Protein AF-A0A2E8CI65-F1 (afdb_monomer_lite)

Sequence (98 aa):
MDKDIIDPEARIAIMKRNAEALRFQDTQDRIIKQLAALWSSTQEVEHGTIQNEFYNIEYSVKNNYNRHGNRMMMINGRKFQGYNYENMTNIVKRYVCE

pLDDT: mean 79.91, std 12.22, range [44.47, 94.06]

Foldseek 3Di:
DPDPPDDPVNVVVVVVVVVVVVVVVVVLLVQLVVVLVVQVDPDWAQWDWDDDPPDTKIKTKDADPDPPFGIWMDIPNRIDTDHDSVCRSVVSSVRSVD

Secondary structure (DSSP, 8-state):
-------HHHHHHHHHHHHHHHHHHHHHHHHHHHHHHHHHSS--EEEEEEE-SS-EEEEEEEE--STT-SEEEEETTEEEEES-GGGHHHHHHHHHH-

Structure (mmCIF, N/CA/C/O backbone):
data_AF-A0A2E8CI65-F1
#
_entry.id   AF-A0A2E8CI65-F1
#
loop_
_atom_site.group_PDB
_atom_site.id
_atom_site.type_symbol
_atom_site.label_atom_id
_atom_site.label_alt_id
_atom_site.label_comp_id
_atom_site.label_asym_id
_atom_site.label_entity_id
_atom_site.label_seq_id
_atom_site.pdbx_PDB_ins_code
_atom_site.Cartn_x
_atom_site.Cartn_y
_atom_site.Cartn_z
_atom_site.occupancy
_atom_site.B_iso_or_equiv
_atom_site.auth_seq_id
_atom_site.auth_comp_id
_atom_site.auth_asym_id
_atom_site.auth_atom_id
_atom_site.pdbx_PDB_model_num
ATOM 1 N N . MET A 1 1 ? 10.980 -2.942 -51.012 1.00 44.47 1 MET A N 1
ATOM 2 C CA . MET A 1 1 ? 10.462 -3.365 -49.694 1.00 44.47 1 MET A CA 1
ATOM 3 C C . MET A 1 1 ? 11.648 -3.377 -48.754 1.00 44.47 1 MET A C 1
ATOM 5 O O . MET A 1 1 ? 12.277 -4.415 -48.573 1.00 44.47 1 MET A O 1
ATOM 9 N N . ASP A 1 2 ? 12.019 -2.203 -48.252 1.00 46.28 2 ASP A N 1
ATOM 10 C CA . ASP A 1 2 ? 13.118 -2.095 -47.301 1.00 46.28 2 ASP A CA 1
ATOM 11 C C . ASP A 1 2 ? 12.582 -2.380 -45.909 1.00 46.28 2 ASP A C 1
ATOM 13 O O . ASP A 1 2 ? 11.910 -1.571 -45.286 1.00 46.28 2 ASP A O 1
ATOM 17 N N . LYS A 1 3 ? 12.816 -3.636 -45.537 1.00 52.16 3 LYS A N 1
ATOM 18 C CA . LYS A 1 3 ? 12.942 -4.196 -44.200 1.00 52.16 3 LYS A CA 1
ATOM 19 C C . LYS A 1 3 ? 12.686 -3.194 -43.067 1.00 52.16 3 LYS A C 1
ATOM 21 O O . LYS A 1 3 ? 13.563 -2.403 -42.726 1.00 52.16 3 LYS A O 1
ATOM 26 N N . ASP A 1 4 ? 11.540 -3.375 -42.416 1.00 53.94 4 ASP A N 1
ATOM 27 C CA . ASP A 1 4 ? 11.221 -2.954 -41.048 1.00 53.94 4 ASP A CA 1
ATOM 28 C C . ASP A 1 4 ? 12.203 -3.569 -40.022 1.00 53.94 4 ASP A C 1
ATOM 30 O O . ASP A 1 4 ? 11.826 -4.317 -39.118 1.00 53.94 4 ASP A O 1
ATOM 34 N N . ILE A 1 5 ? 13.504 -3.316 -40.175 1.00 63.66 5 ILE A N 1
ATOM 35 C CA . ILE A 1 5 ? 14.507 -3.654 -39.172 1.00 63.66 5 ILE A CA 1
ATOM 36 C C . ILE A 1 5 ? 14.538 -2.479 -38.211 1.00 63.66 5 ILE A C 1
ATOM 38 O O . ILE A 1 5 ? 15.170 -1.457 -38.460 1.00 63.66 5 ILE A O 1
ATOM 42 N N . ILE A 1 6 ? 13.834 -2.643 -37.094 1.00 64.19 6 ILE A N 1
ATOM 43 C CA . ILE A 1 6 ? 14.091 -1.839 -35.904 1.00 64.19 6 ILE A CA 1
ATOM 44 C C . ILE A 1 6 ? 15.582 -1.995 -35.591 1.00 64.19 6 ILE A C 1
ATOM 46 O O . ILE A 1 6 ? 16.057 -3.122 -35.416 1.00 64.19 6 ILE A O 1
ATOM 50 N N . ASP A 1 7 ? 16.297 -0.872 -35.548 1.00 80.31 7 ASP A N 1
ATOM 51 C CA . ASP A 1 7 ? 17.704 -0.810 -35.165 1.00 80.31 7 ASP A CA 1
ATOM 52 C C . ASP A 1 7 ? 17.936 -1.648 -33.882 1.00 80.31 7 ASP A C 1
ATOM 54 O O . ASP A 1 7 ? 17.158 -1.526 -32.926 1.00 80.31 7 ASP A O 1
ATOM 58 N N . PRO A 1 8 ? 18.943 -2.542 -33.838 1.00 78.44 8 PRO A N 1
ATOM 59 C CA . PRO A 1 8 ? 19.195 -3.395 -32.678 1.00 78.44 8 PRO A CA 1
ATOM 60 C C . PRO A 1 8 ? 19.335 -2.628 -31.355 1.00 78.44 8 PRO A C 1
ATOM 62 O O . PRO A 1 8 ? 18.855 -3.102 -30.322 1.00 78.44 8 PRO A O 1
ATOM 65 N N . GLU A 1 9 ? 19.929 -1.436 -31.370 1.00 80.06 9 GLU A N 1
ATOM 66 C CA . GLU A 1 9 ? 20.063 -0.568 -30.199 1.00 80.06 9 GLU A CA 1
ATOM 67 C C . GLU A 1 9 ? 18.715 0.043 -29.810 1.00 80.06 9 GLU A C 1
ATOM 69 O O . GLU A 1 9 ? 18.352 0.047 -28.629 1.00 80.06 9 GLU A O 1
ATOM 74 N N . ALA A 1 10 ? 17.915 0.467 -30.796 1.00 79.31 10 ALA A N 1
ATOM 75 C CA . ALA A 1 10 ? 16.549 0.933 -30.560 1.00 79.31 10 ALA A CA 1
ATOM 76 C C . ALA A 1 10 ? 15.669 -0.177 -29.961 1.00 79.31 10 ALA A C 1
ATOM 78 O O . ALA A 1 10 ? 14.902 0.066 -29.027 1.00 79.31 10 ALA A O 1
ATOM 79 N N . ARG A 1 11 ? 15.827 -1.422 -30.426 1.00 78.56 11 ARG A N 1
ATOM 80 C CA . ARG A 1 11 ? 15.133 -2.593 -29.876 1.00 78.56 11 ARG A CA 1
ATOM 81 C C . ARG A 1 11 ? 15.532 -2.853 -28.422 1.00 78.56 11 ARG A C 1
ATOM 83 O O . ARG A 1 11 ? 14.654 -3.087 -27.593 1.00 78.56 11 ARG A O 1
ATOM 90 N N . ILE A 1 12 ? 16.822 -2.774 -28.092 1.00 81.56 12 ILE A N 1
ATOM 91 C CA . ILE A 1 12 ? 17.317 -2.924 -26.713 1.00 81.56 12 ILE A CA 1
ATOM 92 C C . ILE A 1 12 ? 16.780 -1.802 -25.815 1.00 81.56 12 ILE A C 1
ATOM 94 O O . ILE A 1 12 ? 16.345 -2.070 -24.694 1.00 81.56 12 ILE A O 1
ATOM 98 N N . ALA A 1 13 ? 16.764 -0.557 -26.294 1.00 81.12 13 ALA A N 1
ATOM 99 C CA . ALA A 1 13 ? 16.227 0.578 -25.547 1.00 81.12 13 ALA A CA 1
ATOM 100 C C . ALA A 1 13 ? 14.724 0.421 -25.254 1.00 81.12 13 ALA A C 1
ATOM 102 O O . ALA A 1 13 ? 14.290 0.658 -24.126 1.00 81.12 13 ALA A O 1
ATOM 103 N N . ILE A 1 14 ? 13.937 -0.042 -26.234 1.00 81.31 14 ILE A N 1
ATOM 104 C CA . ILE A 1 14 ? 12.510 -0.354 -26.056 1.00 81.31 14 ILE A CA 1
ATOM 105 C C . ILE A 1 14 ? 12.325 -1.483 -25.036 1.00 81.31 14 ILE A C 1
ATOM 107 O O . ILE A 1 14 ? 11.504 -1.361 -24.130 1.00 81.31 14 ILE A O 1
ATOM 111 N N . MET A 1 15 ? 13.112 -2.559 -25.133 1.00 81.56 15 MET A N 1
ATOM 112 C CA . MET A 1 15 ? 13.053 -3.670 -24.177 1.00 81.56 15 MET A CA 1
ATOM 113 C C . MET A 1 15 ? 13.357 -3.219 -22.744 1.00 81.56 15 MET A C 1
ATOM 115 O O . MET A 1 15 ? 12.638 -3.614 -21.829 1.00 81.56 15 MET A O 1
ATOM 119 N N . LYS A 1 16 ? 14.370 -2.364 -22.544 1.00 85.25 16 LYS A N 1
ATOM 120 C CA . LYS A 1 16 ? 14.704 -1.807 -21.222 1.00 85.25 16 LYS A CA 1
ATOM 121 C C . LYS A 1 16 ? 13.572 -0.950 -20.660 1.00 85.25 16 LYS A C 1
ATOM 123 O O . LYS A 1 16 ? 13.153 -1.181 -19.532 1.00 85.25 16 LYS A O 1
ATOM 128 N N . ARG A 1 17 ? 13.018 -0.036 -21.464 1.00 83.75 17 ARG A N 1
ATOM 129 C CA . ARG A 1 17 ? 11.875 0.801 -21.057 1.00 83.75 17 ARG A CA 1
ATOM 130 C C . ARG A 1 17 ? 10.650 -0.035 -20.691 1.00 83.75 17 ARG A C 1
ATOM 132 O O . ARG A 1 17 ? 10.001 0.238 -19.688 1.00 83.75 17 ARG A O 1
ATOM 139 N N . ASN A 1 18 ? 10.353 -1.073 -21.471 1.00 84.38 18 ASN A N 1
ATOM 140 C CA . ASN A 1 18 ? 9.242 -1.978 -21.181 1.00 84.38 18 ASN A CA 1
ATOM 141 C C . ASN A 1 18 ? 9.477 -2.764 -19.884 1.00 84.38 18 ASN A C 1
ATOM 143 O O . ASN A 1 18 ? 8.545 -2.939 -19.105 1.00 84.38 18 ASN A O 1
ATOM 147 N N . ALA A 1 19 ? 10.712 -3.213 -19.636 1.00 84.50 19 ALA A N 1
ATOM 148 C CA . ALA A 1 19 ? 11.068 -3.906 -18.402 1.00 84.50 19 ALA A CA 1
ATOM 149 C C . ALA A 1 19 ? 10.944 -2.991 -17.171 1.00 84.50 19 ALA A C 1
ATOM 151 O O . ALA A 1 19 ? 10.405 -3.415 -16.152 1.00 84.50 19 ALA A O 1
ATOM 152 N N . GLU A 1 20 ? 11.386 -1.735 -17.266 1.00 85.81 20 GLU A N 1
ATOM 153 C CA . GLU A 1 20 ? 11.214 -0.734 -16.204 1.00 85.81 20 GLU A CA 1
ATOM 154 C C . GLU A 1 20 ? 9.733 -0.433 -15.942 1.00 85.81 20 GLU A C 1
ATOM 156 O O . GLU A 1 20 ? 9.307 -0.420 -14.788 1.00 85.81 20 GLU A O 1
ATOM 161 N N . ALA A 1 21 ? 8.929 -0.266 -16.998 1.00 84.88 21 ALA A N 1
ATOM 162 C CA . ALA A 1 21 ? 7.491 -0.031 -16.879 1.00 84.88 21 ALA A CA 1
ATOM 163 C C . ALA A 1 21 ? 6.756 -1.215 -16.228 1.00 84.88 21 ALA A C 1
ATOM 165 O O . ALA A 1 21 ? 5.911 -1.008 -15.356 1.00 84.88 21 ALA A O 1
ATOM 166 N N . LEU A 1 22 ? 7.103 -2.450 -16.606 1.00 88.31 22 LEU A N 1
ATOM 167 C CA . LEU A 1 22 ? 6.550 -3.655 -15.986 1.00 88.31 22 LEU A CA 1
ATOM 168 C C . LEU A 1 22 ? 6.928 -3.726 -14.502 1.00 88.31 22 LEU A C 1
ATOM 170 O O . LEU A 1 22 ? 6.071 -3.926 -13.647 1.00 88.31 22 LEU A O 1
ATOM 174 N N . ARG A 1 23 ? 8.201 -3.473 -14.182 1.00 87.06 23 ARG A N 1
ATOM 175 C CA . ARG A 1 23 ? 8.710 -3.496 -12.806 1.00 87.06 23 ARG A CA 1
ATOM 176 C C . ARG A 1 23 ? 8.066 -2.419 -11.925 1.00 87.06 23 ARG A C 1
ATOM 178 O O . ARG A 1 23 ? 7.803 -2.670 -10.746 1.00 87.06 23 ARG A O 1
ATOM 185 N N . PHE A 1 24 ? 7.771 -1.250 -12.492 1.00 87.19 24 PHE A N 1
ATOM 186 C CA . PHE A 1 24 ? 6.987 -0.203 -11.840 1.00 87.19 24 PHE A CA 1
ATOM 187 C C . PHE A 1 24 ? 5.560 -0.680 -11.526 1.00 87.19 24 PHE A C 1
ATOM 189 O O . PHE A 1 24 ? 5.128 -0.581 -10.376 1.00 87.19 24 PHE A O 1
ATOM 196 N N . GLN A 1 25 ? 4.854 -1.254 -12.510 1.00 87.44 25 GLN A N 1
ATOM 197 C CA . GLN A 1 25 ? 3.491 -1.774 -12.332 1.00 87.44 25 GLN A CA 1
ATOM 198 C C . GLN A 1 25 ? 3.429 -2.894 -11.283 1.00 87.44 25 GLN A C 1
ATOM 200 O O . GLN A 1 25 ? 2.605 -2.833 -10.371 1.00 87.44 25 GLN A O 1
ATOM 205 N N . ASP A 1 26 ? 4.351 -3.857 -11.339 1.00 90.00 26 ASP A N 1
ATOM 206 C CA . ASP A 1 26 ? 4.439 -4.949 -10.362 1.00 90.00 26 ASP A CA 1
ATOM 207 C C . ASP A 1 26 ? 4.685 -4.421 -8.941 1.00 90.00 26 ASP A C 1
ATOM 209 O O . ASP A 1 26 ? 4.088 -4.885 -7.962 1.00 90.00 26 ASP A O 1
ATOM 213 N N . THR A 1 27 ? 5.562 -3.419 -8.815 1.00 89.88 27 THR A N 1
ATOM 214 C CA . THR A 1 27 ? 5.857 -2.779 -7.529 1.00 89.88 27 THR A CA 1
ATOM 215 C C . THR A 1 27 ? 4.623 -2.074 -6.978 1.00 89.88 27 THR A C 1
ATOM 217 O O . THR A 1 27 ? 4.295 -2.254 -5.803 1.00 89.88 27 THR A O 1
ATOM 220 N N . GLN A 1 28 ? 3.914 -1.322 -7.818 1.00 89.81 28 GLN A N 1
ATOM 221 C CA . GLN A 1 28 ? 2.681 -0.630 -7.458 1.00 89.81 28 GLN A CA 1
ATOM 222 C C . GLN A 1 28 ? 1.595 -1.612 -6.989 1.00 89.81 28 GLN A C 1
ATOM 224 O O . GLN A 1 28 ? 1.038 -1.440 -5.901 1.00 89.81 28 GLN A O 1
ATOM 229 N N . ASP A 1 29 ? 1.343 -2.683 -7.740 1.00 89.56 29 ASP A N 1
ATOM 230 C CA . ASP A 1 29 ? 0.349 -3.699 -7.382 1.00 89.56 29 ASP A CA 1
ATOM 231 C C . ASP A 1 29 ? 0.674 -4.388 -6.052 1.00 89.56 29 ASP A C 1
ATOM 233 O O . ASP A 1 29 ? -0.223 -4.657 -5.242 1.00 89.56 29 ASP A O 1
ATOM 237 N N . ARG A 1 30 ? 1.959 -4.650 -5.784 1.00 90.75 30 ARG A N 1
ATOM 238 C CA . ARG A 1 30 ? 2.409 -5.228 -4.512 1.00 90.75 30 ARG A CA 1
ATOM 239 C C . ARG A 1 30 ? 2.108 -4.304 -3.333 1.00 90.75 30 ARG A C 1
ATOM 241 O O . ARG A 1 30 ? 1.595 -4.773 -2.318 1.00 90.75 30 ARG A O 1
ATOM 248 N N . ILE A 1 31 ? 2.393 -3.010 -3.472 1.00 91.50 31 ILE A N 1
ATOM 249 C CA . ILE A 1 31 ? 2.111 -2.001 -2.440 1.00 91.50 31 ILE A CA 1
ATOM 250 C C . ILE A 1 31 ? 0.609 -1.934 -2.161 1.00 91.50 31 ILE A C 1
ATOM 252 O O . ILE A 1 31 ? 0.190 -1.990 -1.004 1.00 91.50 31 ILE A O 1
ATOM 256 N N . ILE A 1 32 ? -0.206 -1.866 -3.217 1.00 89.69 32 ILE A N 1
ATOM 257 C CA . ILE A 1 32 ? -1.665 -1.791 -3.096 1.00 89.69 32 ILE A CA 1
ATOM 258 C C . ILE A 1 32 ? -2.205 -3.017 -2.352 1.00 89.69 32 ILE A C 1
ATOM 260 O O . ILE A 1 32 ? -2.989 -2.872 -1.412 1.00 89.69 32 ILE A O 1
ATOM 264 N N . LYS A 1 33 ? -1.757 -4.224 -2.724 1.00 89.69 33 LYS A N 1
ATOM 265 C CA . LYS A 1 33 ? -2.149 -5.473 -2.052 1.00 89.69 33 LYS A CA 1
ATOM 266 C C . LYS A 1 33 ? -1.732 -5.487 -0.582 1.00 89.69 33 LYS A C 1
ATOM 268 O O . LYS A 1 33 ? -2.536 -5.872 0.262 1.00 89.69 33 LYS A O 1
ATOM 273 N N . GLN A 1 34 ? -0.515 -5.042 -0.265 1.00 90.81 34 GLN A N 1
ATOM 274 C CA . GLN A 1 34 ? -0.012 -4.986 1.109 1.00 90.81 34 GLN A CA 1
ATOM 275 C C . GLN A 1 34 ? -0.855 -4.052 1.985 1.00 90.81 34 GLN A C 1
ATOM 277 O O . GLN A 1 34 ? -1.296 -4.452 3.062 1.00 90.81 34 GLN A O 1
ATOM 282 N N . LEU A 1 35 ? -1.117 -2.827 1.525 1.00 89.94 35 LEU A N 1
ATOM 283 C CA . LEU A 1 35 ? -1.903 -1.850 2.281 1.00 89.94 35 LEU A CA 1
ATOM 284 C C . LEU A 1 35 ? -3.371 -2.288 2.408 1.00 89.94 35 LEU A C 1
ATOM 286 O O . LEU A 1 35 ? -3.935 -2.221 3.497 1.00 89.94 35 LEU A O 1
ATOM 290 N N . ALA A 1 36 ? -3.978 -2.836 1.353 1.00 85.69 36 ALA A N 1
ATOM 291 C CA . ALA A 1 36 ? -5.333 -3.389 1.429 1.00 85.69 36 ALA A CA 1
ATOM 292 C C . ALA A 1 36 ? -5.429 -4.587 2.397 1.00 85.69 36 ALA A C 1
ATOM 294 O O . ALA A 1 36 ? -6.395 -4.703 3.156 1.00 85.69 36 ALA A O 1
ATOM 295 N N . ALA A 1 37 ? -4.418 -5.461 2.431 1.00 86.31 37 ALA A N 1
ATOM 296 C CA . ALA A 1 37 ? -4.354 -6.560 3.393 1.00 86.31 37 ALA A CA 1
ATOM 297 C C . ALA A 1 37 ? -4.206 -6.045 4.834 1.00 86.31 37 ALA A C 1
ATOM 299 O O . ALA A 1 37 ? -4.941 -6.484 5.717 1.00 86.31 37 ALA A O 1
ATOM 300 N N . LEU A 1 38 ? -3.331 -5.060 5.067 1.00 87.38 38 LEU A N 1
ATOM 301 C CA . LEU A 1 38 ? -3.167 -4.414 6.373 1.00 87.38 38 LEU A CA 1
ATOM 302 C C . LEU A 1 38 ? -4.463 -3.770 6.855 1.00 87.38 38 LEU A C 1
ATOM 304 O O . LEU A 1 38 ? -4.835 -3.944 8.014 1.00 87.38 38 LEU A O 1
ATOM 308 N N . TRP A 1 39 ? -5.198 -3.091 5.974 1.00 79.94 39 TRP A N 1
ATOM 309 C CA . TRP A 1 39 ? -6.519 -2.556 6.300 1.00 79.94 39 TRP A CA 1
ATOM 310 C C . TRP A 1 39 ? -7.484 -3.638 6.789 1.00 79.94 39 TRP A C 1
ATOM 312 O O . TRP A 1 39 ? -8.317 -3.373 7.643 1.00 79.94 39 TRP A O 1
ATOM 322 N N . SER A 1 40 ? -7.376 -4.845 6.256 1.00 78.06 40 SER A N 1
ATOM 323 C CA . SER A 1 40 ? -8.338 -5.930 6.488 1.00 78.06 40 SER A CA 1
ATOM 324 C C . SER A 1 40 ? -7.934 -6.846 7.635 1.00 78.06 40 SER A C 1
ATOM 326 O O . SER A 1 40 ? -8.740 -7.631 8.126 1.00 78.06 40 SER A O 1
ATOM 328 N N . SER A 1 41 ? -6.675 -6.748 8.055 1.00 80.75 41 SER A N 1
ATOM 329 C CA . SER A 1 41 ? -6.171 -7.401 9.254 1.00 80.75 41 SER A CA 1
ATOM 330 C C . SER A 1 41 ? -6.813 -6.807 10.511 1.00 80.75 41 SER A C 1
ATOM 332 O O . SER A 1 41 ? -7.431 -5.750 10.466 1.00 80.75 41 SER A O 1
ATOM 334 N N . THR A 1 42 ? -6.642 -7.453 11.661 1.00 79.88 42 THR A N 1
ATOM 335 C CA . THR A 1 42 ? -6.966 -6.856 12.968 1.00 79.88 42 THR A CA 1
ATOM 336 C C . THR A 1 42 ? -5.813 -6.025 13.527 1.00 79.88 42 THR A C 1
ATOM 338 O O . THR A 1 42 ? -6.015 -5.258 14.467 1.00 79.88 42 THR A O 1
ATOM 341 N N . GLN A 1 43 ? -4.626 -6.119 12.920 1.00 82.50 43 GLN A N 1
ATOM 342 C CA . GLN A 1 43 ? -3.401 -5.485 13.388 1.00 82.50 43 GLN A CA 1
ATOM 343 C C . GLN A 1 43 ? -3.502 -3.962 13.309 1.00 82.50 43 GLN A C 1
ATOM 345 O O . GLN A 1 43 ? -3.907 -3.407 12.287 1.00 82.50 43 GLN A O 1
ATOM 350 N N . GLU A 1 44 ? -3.121 -3.291 14.389 1.00 86.44 44 GLU A N 1
ATOM 351 C CA . GLU A 1 44 ? -2.909 -1.848 14.394 1.00 86.44 44 GLU A CA 1
ATOM 352 C C . GLU A 1 44 ? -1.461 -1.535 14.033 1.00 86.44 44 GLU A C 1
ATOM 354 O O . GLU A 1 44 ? -0.534 -2.271 14.371 1.00 86.44 44 GLU A O 1
ATOM 359 N N . VAL A 1 45 ? -1.281 -0.433 13.320 1.00 88.19 45 VAL A N 1
ATOM 360 C CA . VAL A 1 45 ? 0.014 0.096 12.915 1.00 88.19 45 VAL A CA 1
ATOM 361 C C . VAL A 1 45 ? 0.006 1.578 13.247 1.00 88.19 45 VAL A C 1
ATOM 363 O O . VAL A 1 45 ? -0.647 2.365 12.567 1.00 88.19 45 VAL A O 1
ATOM 366 N N . GLU A 1 46 ? 0.720 1.986 14.292 1.00 87.00 46 GLU A N 1
ATOM 367 C CA . GLU A 1 46 ? 0.784 3.405 14.657 1.00 87.00 46 GLU A CA 1
ATOM 368 C C . GLU A 1 46 ? 1.454 4.245 13.567 1.00 87.00 46 GLU A C 1
ATOM 370 O O . GLU A 1 46 ? 0.968 5.328 13.240 1.00 87.00 46 GLU A O 1
ATOM 375 N N . HIS A 1 47 ? 2.527 3.712 12.982 1.00 93.19 47 HIS A N 1
ATOM 376 C CA . HIS A 1 47 ? 3.254 4.288 11.861 1.00 93.19 47 HIS A CA 1
ATOM 377 C C . HIS A 1 47 ? 4.067 3.195 11.153 1.00 93.19 47 HIS A C 1
ATOM 379 O O . HIS A 1 47 ? 4.655 2.332 11.804 1.00 93.19 47 HIS A O 1
ATOM 385 N N . GLY A 1 48 ? 4.099 3.225 9.826 1.00 93.38 48 GLY A N 1
ATOM 386 C CA . GLY A 1 48 ? 4.887 2.334 8.986 1.00 93.38 48 GLY A CA 1
ATOM 387 C C . GLY A 1 48 ? 5.283 3.023 7.688 1.00 93.38 48 GLY A C 1
ATOM 388 O O . GLY A 1 48 ? 4.642 3.986 7.264 1.00 93.38 48 GLY A O 1
ATOM 389 N N . THR A 1 49 ? 6.341 2.528 7.053 1.00 94.06 49 THR A N 1
ATOM 390 C CA . THR A 1 49 ? 6.850 3.080 5.797 1.00 94.06 49 THR A CA 1
ATOM 391 C C . THR A 1 49 ? 7.098 1.983 4.767 1.00 94.06 49 THR A C 1
ATOM 393 O O . THR A 1 49 ? 7.534 0.879 5.094 1.00 94.06 49 THR A O 1
ATOM 396 N N . ILE A 1 50 ? 6.797 2.275 3.502 1.00 92.31 50 ILE A N 1
ATOM 397 C CA . ILE A 1 50 ? 7.217 1.477 2.350 1.00 92.31 50 ILE A CA 1
ATOM 398 C C . ILE A 1 50 ? 8.137 2.351 1.510 1.00 92.31 50 ILE A C 1
ATOM 400 O O . ILE A 1 50 ? 7.690 3.329 0.913 1.00 92.31 50 ILE A O 1
ATOM 404 N N . GLN A 1 51 ? 9.410 1.969 1.439 1.00 91.75 51 GLN A N 1
ATOM 405 C CA . GLN A 1 51 ? 10.418 2.663 0.647 1.00 91.75 51 GLN A CA 1
ATOM 406 C C . GLN A 1 51 ? 11.013 1.719 -0.401 1.00 91.75 51 GLN A C 1
ATOM 408 O O . GLN A 1 51 ? 11.434 0.605 -0.090 1.00 91.75 51 GLN A O 1
ATOM 413 N N . ASN A 1 52 ? 11.031 2.160 -1.656 1.00 89.44 52 ASN A N 1
ATOM 414 C CA . ASN A 1 52 ? 11.698 1.485 -2.766 1.00 89.44 52 ASN A CA 1
ATOM 415 C C . ASN A 1 52 ? 12.149 2.506 -3.825 1.00 89.44 52 ASN A C 1
ATOM 417 O O . ASN A 1 52 ? 12.062 3.711 -3.619 1.00 89.44 52 ASN A O 1
ATOM 421 N N . GLU A 1 53 ? 12.644 2.009 -4.957 1.00 83.88 53 GLU A N 1
ATOM 422 C CA . GLU A 1 53 ? 13.180 2.814 -6.062 1.00 83.88 53 GLU A CA 1
ATOM 423 C C . GLU A 1 53 ? 12.169 3.780 -6.716 1.00 83.88 53 GLU A C 1
ATOM 425 O O . GLU A 1 53 ? 12.591 4.742 -7.349 1.00 83.88 53 GLU A O 1
ATOM 430 N N . PHE A 1 54 ? 10.860 3.564 -6.539 1.00 85.38 54 PHE A N 1
ATOM 431 C CA . PHE A 1 54 ? 9.795 4.398 -7.115 1.00 85.38 54 PHE A CA 1
ATOM 432 C C . PHE A 1 54 ? 8.955 5.143 -6.072 1.00 85.38 54 PHE A C 1
ATOM 434 O O . PHE A 1 54 ? 8.330 6.149 -6.396 1.00 85.38 54 PHE A O 1
ATOM 441 N N . TYR A 1 55 ? 8.906 4.647 -4.835 1.00 85.94 55 TYR A N 1
ATOM 442 C CA . TYR A 1 55 ? 7.946 5.097 -3.832 1.00 85.94 55 TYR A CA 1
ATOM 443 C C . TYR A 1 55 ? 8.590 5.317 -2.464 1.00 85.94 55 TYR A C 1
ATOM 445 O O . TYR A 1 55 ? 9.386 4.500 -1.999 1.00 85.94 55 TYR A O 1
ATOM 453 N N . ASN A 1 56 ? 8.151 6.379 -1.788 1.00 91.06 56 ASN A N 1
ATOM 454 C CA . ASN A 1 56 ? 8.273 6.558 -0.346 1.00 91.06 56 ASN A CA 1
ATOM 455 C C . ASN A 1 56 ? 6.869 6.812 0.212 1.00 91.06 56 ASN A C 1
ATOM 457 O O . ASN A 1 56 ? 6.277 7.856 -0.063 1.00 91.06 56 ASN A O 1
ATOM 461 N N . ILE A 1 57 ? 6.312 5.827 0.913 1.00 90.94 57 ILE A N 1
ATOM 462 C CA . ILE A 1 57 ? 4.932 5.858 1.397 1.00 90.94 57 ILE A CA 1
ATOM 463 C C . ILE A 1 57 ? 4.925 5.715 2.908 1.00 90.94 57 ILE A C 1
ATOM 465 O O . ILE A 1 57 ? 5.315 4.674 3.431 1.00 90.94 57 ILE A O 1
ATOM 469 N N . GLU A 1 58 ? 4.406 6.721 3.594 1.00 93.56 58 GLU A N 1
ATOM 470 C CA . GLU A 1 58 ? 4.117 6.668 5.023 1.00 93.56 58 GLU A CA 1
ATOM 471 C C . GLU A 1 58 ? 2.673 6.224 5.236 1.00 93.56 58 GLU A C 1
ATOM 473 O O . GLU A 1 58 ? 1.762 6.709 4.563 1.00 93.56 58 GLU A O 1
ATOM 478 N N . TYR A 1 59 ? 2.433 5.319 6.179 1.00 92.75 59 TYR A N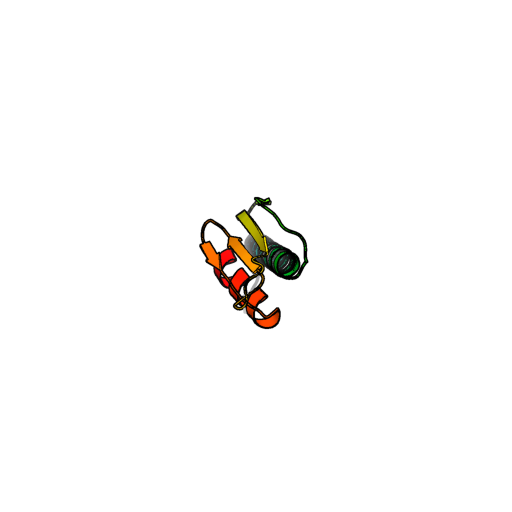 1
ATOM 479 C CA . TYR A 1 59 ? 1.089 4.851 6.479 1.00 92.75 59 TYR A CA 1
ATOM 480 C C . TYR A 1 59 ? 0.865 4.557 7.962 1.00 92.75 59 TYR A C 1
ATOM 482 O O . TYR A 1 59 ? 1.793 4.315 8.728 1.00 92.75 59 TYR A O 1
ATOM 490 N N . SER A 1 60 ? -0.395 4.563 8.381 1.00 92.62 60 SER A N 1
ATOM 491 C CA . SER A 1 60 ? -0.819 4.109 9.710 1.00 92.62 60 SER A CA 1
ATOM 492 C C . SER A 1 60 ? -2.194 3.467 9.628 1.00 92.62 60 SER A C 1
ATOM 494 O O . SER A 1 60 ? -2.964 3.787 8.728 1.00 92.62 60 SER A O 1
ATOM 496 N N . VAL A 1 61 ? -2.511 2.552 10.542 1.00 89.56 61 VAL A N 1
ATOM 497 C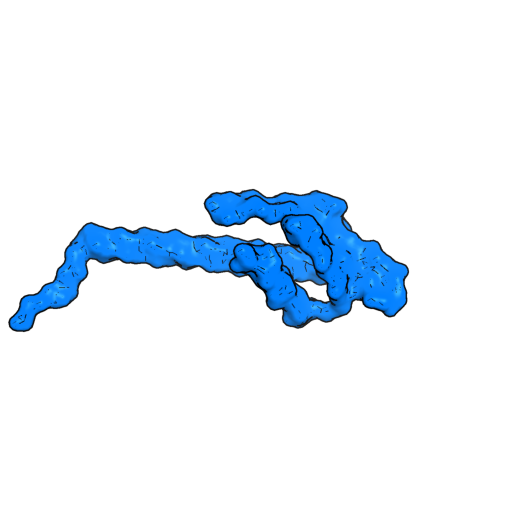 CA . VAL A 1 61 ? -3.787 1.834 10.617 1.00 89.56 61 VAL A CA 1
ATOM 498 C C . VAL A 1 61 ? -4.224 1.727 12.071 1.00 89.56 61 VAL A C 1
ATOM 500 O O . VAL A 1 61 ? -3.475 1.227 12.903 1.00 89.56 61 VAL A O 1
ATOM 503 N N . LYS A 1 62 ? -5.437 2.164 12.396 1.00 87.75 62 LYS A N 1
ATOM 504 C CA . LYS A 1 62 ? -5.981 2.121 13.762 1.00 87.75 62 LYS A CA 1
ATOM 505 C C . LYS A 1 62 ? -7.383 1.533 13.755 1.00 87.75 62 LYS A C 1
ATOM 507 O O . LYS A 1 62 ? -8.171 1.887 12.870 1.00 87.75 62 LYS A O 1
ATOM 512 N N . ASN A 1 63 ? -7.720 0.683 14.728 1.00 79.75 63 ASN A N 1
ATOM 513 C CA . ASN A 1 63 ? -9.113 0.319 14.944 1.00 79.75 63 ASN A CA 1
ATOM 514 C C . ASN A 1 63 ? -9.792 1.413 15.770 1.00 79.75 63 ASN A C 1
ATOM 516 O O . ASN A 1 63 ? -9.388 1.724 16.885 1.00 79.75 63 ASN A O 1
ATOM 520 N N . ASN A 1 64 ? -10.869 1.976 15.240 1.00 69.94 64 ASN A N 1
ATOM 521 C CA . ASN A 1 64 ? -11.755 2.842 15.998 1.00 69.94 64 ASN A CA 1
ATOM 522 C C . ASN A 1 64 ? -13.003 2.046 16.353 1.00 69.94 64 ASN A C 1
ATOM 524 O O . ASN A 1 64 ? -13.868 1.873 15.508 1.00 69.94 64 ASN A O 1
ATOM 528 N N . TYR A 1 65 ? -13.126 1.586 17.594 1.00 61.94 65 TYR A N 1
ATOM 529 C CA . TYR A 1 65 ? -14.289 0.831 18.075 1.00 61.94 65 TYR A CA 1
ATOM 530 C C . TYR A 1 65 ? -15.544 1.717 18.233 1.00 61.94 65 TYR A C 1
ATOM 532 O O . TYR A 1 65 ? -16.058 1.892 19.336 1.00 61.94 65 TYR A O 1
ATOM 540 N N . ASN A 1 66 ? -16.037 2.328 17.152 1.00 57.50 66 ASN A N 1
ATOM 541 C CA . ASN A 1 66 ? -17.260 3.130 17.158 1.00 57.50 66 ASN A CA 1
ATOM 542 C C . ASN A 1 66 ? -18.374 2.476 16.319 1.00 57.50 66 ASN A C 1
ATOM 544 O O . ASN A 1 66 ? -18.128 1.640 15.454 1.00 57.50 66 ASN A O 1
ATOM 548 N N . ARG A 1 67 ? -19.631 2.880 16.561 1.00 49.97 67 ARG A N 1
ATOM 549 C CA . ARG A 1 67 ? -20.824 2.356 15.859 1.00 49.97 67 ARG A CA 1
ATOM 550 C C . ARG A 1 67 ? -20.809 2.574 14.336 1.00 49.97 67 ARG A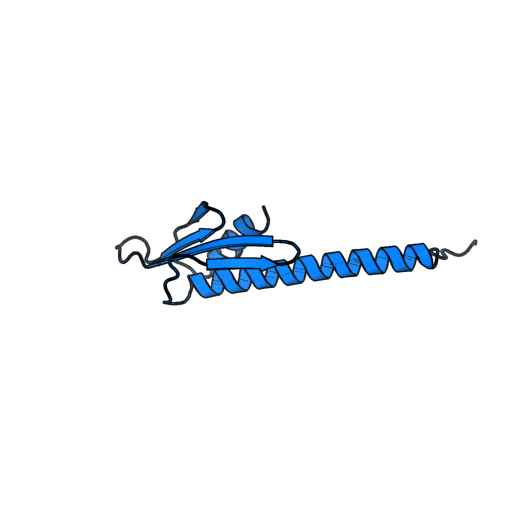 C 1
ATOM 552 O O . ARG A 1 67 ? -21.626 1.970 13.645 1.00 49.97 67 ARG A O 1
ATOM 559 N N . HIS A 1 68 ? -19.923 3.433 13.823 1.00 52.66 68 HIS A N 1
ATOM 560 C CA . HIS A 1 68 ? -19.947 3.955 12.458 1.00 52.66 68 HIS A CA 1
ATOM 561 C C . HIS A 1 68 ? -18.714 3.599 11.595 1.00 52.66 68 HIS A C 1
ATOM 563 O O . HIS A 1 68 ? -18.531 4.174 10.523 1.00 52.66 68 HIS A O 1
ATOM 569 N N . GLY A 1 69 ? -17.881 2.643 12.012 1.00 57.38 69 GLY A N 1
ATOM 570 C CA . GLY A 1 69 ? -16.770 2.148 11.195 1.00 57.38 69 GLY A CA 1
ATOM 571 C C . GLY A 1 69 ? -15.544 1.822 12.031 1.00 57.38 69 GLY A C 1
ATOM 572 O O . GLY A 1 69 ? -15.002 2.687 12.715 1.00 57.38 69 GLY A O 1
ATOM 573 N N . ASN A 1 70 ? -15.094 0.570 11.934 1.00 71.06 70 ASN A N 1
ATOM 574 C CA . ASN A 1 70 ? -14.141 0.008 12.886 1.00 71.06 70 ASN A CA 1
ATOM 575 C C . ASN A 1 70 ? -12.673 0.334 12.601 1.00 71.06 70 ASN A C 1
ATOM 577 O O . ASN A 1 70 ? -11.847 0.075 13.467 1.00 71.06 70 ASN A O 1
ATOM 581 N N . ARG A 1 71 ? -12.313 0.882 11.428 1.00 79.44 71 ARG A N 1
ATOM 582 C CA . ARG A 1 71 ? -10.907 1.120 11.044 1.00 79.44 71 ARG A CA 1
ATOM 583 C C . ARG A 1 71 ? -10.676 2.472 10.373 1.00 79.44 71 ARG A C 1
ATOM 585 O O . ARG A 1 71 ? -11.543 3.021 9.694 1.00 79.44 71 ARG A O 1
ATOM 592 N N . MET A 1 72 ? -9.483 3.013 10.599 1.00 86.12 72 MET A N 1
ATOM 593 C CA . MET A 1 72 ? -8.930 4.204 9.959 1.00 86.12 72 MET A CA 1
ATOM 594 C C . MET A 1 72 ? -7.533 3.874 9.443 1.00 86.12 72 MET A C 1
ATOM 596 O O . MET A 1 72 ? -6.773 3.200 10.128 1.00 86.12 72 MET A O 1
ATOM 600 N N . MET A 1 73 ? -7.181 4.390 8.270 1.00 87.81 73 MET A N 1
ATOM 601 C CA . MET A 1 73 ? -5.841 4.288 7.716 1.00 87.81 73 MET A CA 1
ATOM 602 C C . MET A 1 73 ? -5.469 5.632 7.126 1.00 87.81 73 MET A C 1
ATOM 604 O O . MET A 1 73 ? -6.312 6.359 6.591 1.00 87.81 73 MET A O 1
ATOM 608 N N . MET A 1 74 ? -4.203 5.971 7.294 1.00 90.31 74 MET A N 1
ATOM 609 C CA . MET A 1 74 ? -3.585 7.122 6.669 1.00 90.31 74 MET A CA 1
ATOM 610 C C . MET A 1 74 ? -2.530 6.627 5.692 1.00 90.31 74 MET A C 1
ATOM 612 O O . MET A 1 74 ? -1.814 5.686 6.016 1.00 90.31 74 MET A O 1
ATOM 616 N N . ILE A 1 75 ? -2.447 7.247 4.520 1.00 89.81 75 ILE A N 1
ATOM 617 C CA . ILE A 1 75 ? -1.396 7.035 3.518 1.00 89.81 75 ILE A CA 1
ATOM 618 C C . ILE A 1 75 ? -0.910 8.422 3.096 1.00 89.81 75 ILE A C 1
ATOM 620 O O . ILE A 1 75 ? -1.720 9.241 2.666 1.00 89.81 75 ILE A O 1
ATOM 624 N N . ASN A 1 76 ? 0.382 8.714 3.251 1.00 89.25 76 ASN A N 1
ATOM 625 C CA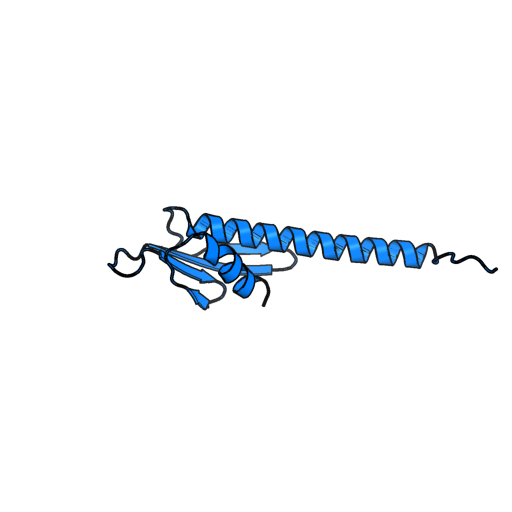 . ASN A 1 76 ? 1.005 10.006 2.934 1.00 89.25 76 ASN A CA 1
ATOM 626 C C . ASN A 1 76 ? 0.217 11.205 3.494 1.00 89.25 76 ASN A C 1
ATOM 628 O O . ASN A 1 76 ? -0.126 12.150 2.784 1.00 89.25 76 ASN A O 1
ATOM 632 N N . GLY A 1 77 ? -0.160 11.120 4.775 1.00 84.88 77 GLY A N 1
ATOM 633 C CA . GLY A 1 77 ? -0.946 12.146 5.470 1.00 84.88 77 GLY A CA 1
ATOM 634 C C . GLY A 1 77 ? -2.438 12.189 5.110 1.00 84.88 77 GLY A C 1
ATOM 635 O O . GLY A 1 77 ? -3.200 12.908 5.755 1.00 84.88 77 GLY A O 1
ATOM 636 N N . ARG A 1 78 ? -2.899 11.402 4.133 1.00 86.31 78 ARG A N 1
ATOM 637 C CA . ARG A 1 78 ? -4.302 11.369 3.703 1.00 86.31 78 ARG A CA 1
ATOM 638 C C . ARG A 1 78 ? -5.058 10.260 4.413 1.00 86.31 78 ARG A C 1
ATOM 640 O O . ARG A 1 78 ? -4.663 9.100 4.372 1.00 86.31 78 ARG A O 1
ATOM 647 N N . LYS A 1 79 ? -6.163 10.623 5.057 1.00 85.12 79 LYS A N 1
ATOM 648 C CA . LYS A 1 79 ? -6.983 9.727 5.875 1.00 85.12 79 LYS A CA 1
ATOM 649 C C . LYS A 1 79 ? -8.143 9.138 5.075 1.00 85.12 79 LYS A C 1
ATOM 651 O O . LYS A 1 79 ? -8.845 9.871 4.383 1.00 85.12 79 LYS A O 1
ATOM 656 N N . PHE A 1 80 ? -8.435 7.861 5.302 1.00 81.06 80 PHE A N 1
ATOM 657 C CA . PHE A 1 80 ? -9.695 7.243 4.896 1.00 81.06 80 PHE A CA 1
ATOM 658 C C . PHE A 1 80 ? -10.291 6.346 5.987 1.00 81.06 80 PHE A C 1
ATOM 660 O O . PHE A 1 80 ? -9.609 5.853 6.890 1.00 81.06 80 PHE A O 1
ATOM 667 N N . GLN A 1 81 ? -11.613 6.194 5.912 1.00 76.94 81 GLN A N 1
ATOM 668 C CA . GLN A 1 81 ? -12.462 5.456 6.848 1.00 76.94 81 GLN A CA 1
ATOM 669 C C . GLN A 1 81 ? -13.480 4.649 6.032 1.00 76.94 81 GLN A C 1
ATOM 671 O O . GLN A 1 81 ? -14.001 5.159 5.042 1.00 76.94 81 GLN A O 1
ATOM 676 N N . GLY A 1 82 ? -13.765 3.402 6.412 1.00 64.31 82 GLY A N 1
ATOM 677 C CA . GLY A 1 82 ? -14.692 2.554 5.657 1.00 64.31 82 GLY A CA 1
ATOM 678 C C . GLY A 1 82 ? -15.005 1.217 6.328 1.00 64.31 82 GLY A C 1
ATOM 679 O O . GLY A 1 82 ? -14.435 0.890 7.366 1.00 64.31 82 GLY A O 1
ATOM 680 N N . TYR A 1 83 ? -15.922 0.452 5.727 1.00 56.81 83 TYR A N 1
ATOM 681 C CA . TYR A 1 83 ? -16.449 -0.798 6.295 1.00 56.81 83 TYR A CA 1
ATOM 682 C C . TYR A 1 83 ? -16.114 -2.068 5.497 1.00 56.81 83 TYR A C 1
ATOM 684 O O . TYR A 1 83 ? -15.984 -3.122 6.109 1.00 56.81 83 TYR A O 1
ATOM 692 N N . ASN A 1 84 ? -15.947 -1.991 4.167 1.00 57.66 84 ASN A N 1
ATOM 693 C CA . ASN A 1 84 ? -15.883 -3.182 3.305 1.00 57.66 84 ASN A CA 1
ATOM 694 C C . ASN A 1 84 ? -14.586 -3.284 2.486 1.00 57.66 84 ASN A C 1
ATOM 696 O O . ASN A 1 84 ? -14.101 -2.297 1.933 1.00 57.66 84 ASN A O 1
ATOM 700 N N . TYR A 1 85 ? -14.088 -4.520 2.376 1.00 55.78 85 TYR A N 1
ATOM 701 C CA . TYR A 1 85 ? -12.879 -4.937 1.653 1.00 55.78 85 TYR A CA 1
ATOM 702 C C . TYR A 1 85 ? -12.876 -4.542 0.167 1.00 55.78 85 TYR A C 1
ATOM 704 O O . TYR A 1 85 ? -11.880 -4.024 -0.330 1.00 55.78 85 TYR A O 1
ATOM 712 N N . GLU A 1 86 ? -14.000 -4.729 -0.534 1.00 56.16 86 GLU A N 1
ATOM 713 C CA . GLU A 1 86 ? -14.078 -4.586 -2.000 1.00 56.16 86 GLU A CA 1
ATOM 714 C C . GLU A 1 86 ? -13.865 -3.153 -2.513 1.00 56.16 86 GLU A C 1
ATOM 716 O O . GLU A 1 86 ? -13.341 -2.966 -3.608 1.00 56.16 86 GLU A O 1
ATOM 721 N N . ASN A 1 87 ? -14.174 -2.125 -1.715 1.00 66.94 87 ASN A N 1
ATOM 722 C CA . ASN A 1 87 ? -13.855 -0.738 -2.077 1.00 66.94 87 ASN A CA 1
ATOM 723 C C . ASN A 1 87 ? -12.407 -0.355 -1.742 1.00 66.94 87 ASN A C 1
ATOM 725 O O . ASN A 1 87 ? -11.908 0.658 -2.232 1.00 66.94 87 ASN A O 1
ATOM 729 N N . 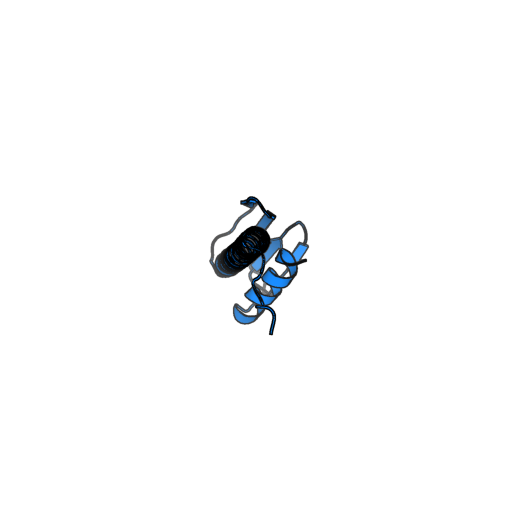MET A 1 88 ? -11.712 -1.144 -0.919 1.00 73.50 88 MET A N 1
ATOM 730 C CA . MET A 1 88 ? -10.466 -0.698 -0.308 1.00 73.50 88 MET A CA 1
ATOM 731 C C . MET A 1 88 ? -9.282 -0.719 -1.273 1.00 73.50 88 MET A C 1
ATOM 733 O O . MET A 1 88 ? -8.506 0.231 -1.301 1.00 73.50 88 MET A O 1
ATOM 737 N N . THR A 1 89 ? -9.165 -1.738 -2.124 1.00 79.06 89 THR A N 1
ATOM 738 C CA . THR A 1 89 ? -8.108 -1.792 -3.147 1.00 79.06 89 THR A CA 1
ATOM 739 C C . THR A 1 89 ? -8.174 -0.587 -4.086 1.00 79.06 89 THR A C 1
ATOM 741 O O . THR A 1 89 ? -7.140 -0.009 -4.399 1.00 79.06 89 THR A O 1
ATOM 744 N N . ASN A 1 90 ? -9.377 -0.149 -4.475 1.00 81.44 90 ASN A N 1
ATOM 745 C CA . ASN A 1 90 ? -9.566 1.028 -5.330 1.00 81.44 90 ASN A CA 1
ATOM 746 C C . ASN A 1 90 ? -9.218 2.337 -4.610 1.00 81.44 90 ASN A C 1
ATOM 748 O O . ASN A 1 90 ? -8.617 3.230 -5.205 1.00 81.44 90 ASN A O 1
ATOM 752 N N . ILE A 1 91 ? -9.559 2.441 -3.323 1.00 78.38 91 ILE A N 1
ATOM 753 C CA . ILE A 1 91 ? -9.209 3.590 -2.481 1.00 78.38 91 ILE A CA 1
ATOM 754 C C . ILE A 1 91 ? -7.688 3.672 -2.316 1.00 78.38 91 ILE A C 1
ATOM 756 O O . ILE A 1 91 ? -7.098 4.703 -2.622 1.00 78.38 91 ILE A O 1
ATOM 760 N N . VAL A 1 92 ? -7.036 2.581 -1.905 1.00 81.50 92 VAL A N 1
ATOM 761 C CA . VAL A 1 92 ? -5.574 2.508 -1.769 1.00 81.50 92 VAL A CA 1
ATOM 762 C C . VAL A 1 92 ? -4.898 2.814 -3.101 1.00 81.50 92 VAL A C 1
ATOM 764 O O . VAL A 1 92 ? -3.983 3.630 -3.135 1.00 81.50 92 VAL A O 1
ATOM 767 N N . LYS A 1 93 ? -5.381 2.227 -4.203 1.00 84.62 93 LYS A N 1
ATOM 768 C CA . LYS A 1 93 ? -4.884 2.512 -5.552 1.00 84.62 93 LYS A CA 1
ATOM 769 C C . LYS A 1 93 ? -4.915 4.008 -5.841 1.00 84.62 93 LYS A C 1
ATOM 771 O O . LYS A 1 93 ? -3.897 4.556 -6.233 1.00 84.62 93 LYS A O 1
ATOM 776 N N . ARG A 1 94 ? -6.026 4.696 -5.572 1.00 82.44 94 ARG A N 1
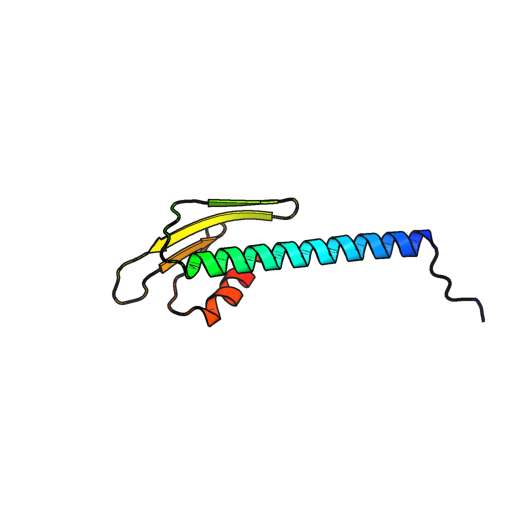ATOM 777 C CA . ARG A 1 94 ? -6.114 6.151 -5.762 1.00 82.44 94 ARG A CA 1
ATOM 778 C C . ARG A 1 94 ? -5.032 6.917 -4.992 1.00 82.44 94 ARG A C 1
ATOM 780 O O . ARG A 1 94 ? -4.485 7.865 -5.525 1.00 82.44 94 ARG A O 1
ATOM 787 N N . TYR A 1 95 ? -4.709 6.515 -3.766 1.00 78.38 95 TYR A N 1
ATOM 788 C CA . TYR A 1 95 ? -3.723 7.229 -2.946 1.00 78.38 95 TYR A CA 1
ATOM 789 C C . TYR A 1 95 ? -2.263 6.841 -3.214 1.00 78.38 95 TYR A C 1
ATOM 791 O O . TYR A 1 95 ? -1.371 7.599 -2.848 1.00 78.38 95 TYR A O 1
ATOM 799 N N . VAL A 1 96 ? -2.017 5.675 -3.814 1.00 80.38 96 VAL A N 1
ATOM 800 C CA . VAL A 1 96 ? -0.674 5.198 -4.192 1.00 80.38 96 VAL A CA 1
ATOM 801 C C . VAL A 1 96 ? -0.316 5.595 -5.630 1.00 80.38 96 VAL A C 1
ATOM 803 O O . VAL A 1 96 ? 0.859 5.758 -5.945 1.00 80.38 96 VAL A O 1
ATOM 806 N N . CYS A 1 97 ? -1.313 5.707 -6.511 1.00 77.38 97 CYS A N 1
ATOM 807 C CA . CYS A 1 97 ? -1.134 5.998 -7.936 1.00 77.38 97 CYS A CA 1
ATOM 808 C C . CYS A 1 97 ? -1.231 7.488 -8.304 1.00 77.38 97 CYS A C 1
ATOM 810 O O . CYS A 1 97 ? -0.990 7.808 -9.466 1.00 77.38 97 CYS A O 1
ATOM 812 N N . GLU A 1 98 ? -1.643 8.357 -7.375 1.00 62.81 98 GLU A N 1
ATOM 813 C CA . GLU A 1 98 ? -1.568 9.825 -7.520 1.00 62.81 98 GLU A CA 1
ATOM 814 C C . GLU A 1 98 ? -0.138 10.325 -7.278 1.00 62.81 98 GLU A C 1
ATOM 816 O O . GLU A 1 98 ? 0.297 11.206 -8.052 1.00 62.81 98 GLU A O 1
#

Radius of gyration: 19.38 Å; chains: 1; bounding box: 41×20×68 Å